Protein AF-A0A969CCG9-F1 (afdb_monomer_lite)

Structure (mmCIF, N/CA/C/O backbone):
data_AF-A0A969CCG9-F1
#
_entry.id   AF-A0A969CCG9-F1
#
loop_
_atom_site.group_PDB
_atom_site.id
_atom_site.type_symbol
_atom_site.label_atom_id
_atom_site.label_alt_id
_atom_site.label_comp_id
_atom_site.label_asym_id
_atom_site.label_entity_id
_atom_site.label_seq_id
_atom_site.pdbx_PDB_ins_code
_atom_site.Cartn_x
_atom_site.Cartn_y
_atom_site.Cartn_z
_atom_site.occupancy
_atom_site.B_iso_or_equiv
_atom_site.auth_seq_id
_atom_site.auth_comp_id
_atom_site.auth_asym_id
_atom_site.auth_atom_id
_atom_site.pdbx_PDB_model_num
ATOM 1 N N . MET A 1 1 ? 29.032 16.393 8.293 1.00 35.47 1 MET A N 1
ATOM 2 C CA . MET A 1 1 ? 28.755 15.669 7.037 1.00 35.47 1 MET A CA 1
ATOM 3 C C . MET A 1 1 ? 27.276 15.861 6.774 1.00 35.47 1 MET A C 1
ATOM 5 O O . MET A 1 1 ? 26.468 15.210 7.419 1.00 35.47 1 MET A O 1
ATOM 9 N N . GLU A 1 2 ? 26.922 16.869 5.984 1.00 35.19 2 GLU A N 1
ATOM 10 C CA . GLU A 1 2 ? 25.518 17.161 5.691 1.00 35.19 2 GLU A CA 1
ATOM 11 C C . GLU A 1 2 ? 25.038 16.184 4.619 1.00 35.19 2 GLU A C 1
ATOM 13 O O . GLU A 1 2 ? 25.658 16.060 3.562 1.00 35.19 2 GLU A O 1
ATOM 18 N N . LEU A 1 3 ? 23.979 15.432 4.924 1.00 40.53 3 LEU A N 1
ATOM 19 C CA . LEU A 1 3 ? 23.285 14.603 3.947 1.00 40.53 3 LEU A CA 1
ATOM 20 C C . LEU A 1 3 ? 22.645 15.560 2.942 1.00 40.53 3 LEU A C 1
ATOM 22 O O . LEU A 1 3 ? 21.577 16.108 3.203 1.00 40.53 3 LEU A O 1
ATOM 26 N N . GLN A 1 4 ? 23.321 15.809 1.820 1.00 40.84 4 GLN A N 1
ATOM 27 C CA . GLN A 1 4 ? 22.710 16.555 0.729 1.00 40.84 4 GLN A CA 1
ATOM 28 C C . GLN A 1 4 ? 21.397 15.862 0.345 1.00 40.84 4 GLN A C 1
ATOM 30 O O . GLN A 1 4 ? 21.375 14.628 0.244 1.00 40.84 4 GLN A O 1
ATOM 35 N N . PRO A 1 5 ? 20.299 16.614 0.153 1.00 47.88 5 PRO A N 1
ATOM 36 C CA . PRO A 1 5 ? 19.040 16.027 -0.259 1.00 47.88 5 PRO A CA 1
ATOM 37 C C . PRO A 1 5 ? 19.288 15.352 -1.602 1.00 47.88 5 PRO A C 1
ATOM 39 O O . PRO A 1 5 ? 19.652 16.001 -2.582 1.00 47.88 5 PRO A O 1
ATOM 42 N N . LEU A 1 6 ? 19.160 14.027 -1.632 1.00 50.31 6 LEU A N 1
ATOM 43 C CA . LEU A 1 6 ? 19.294 13.264 -2.859 1.00 50.31 6 LEU A CA 1
ATOM 44 C C . LEU A 1 6 ? 18.117 13.665 -3.759 1.00 50.31 6 LEU A C 1
ATOM 46 O O . LEU A 1 6 ? 17.030 13.095 -3.661 1.00 50.31 6 LEU A O 1
ATOM 50 N N . ALA A 1 7 ? 18.340 14.671 -4.606 1.00 55.19 7 ALA A N 1
ATOM 51 C CA . ALA A 1 7 ? 17.457 15.157 -5.664 1.00 55.19 7 ALA A CA 1
ATOM 52 C C . ALA A 1 7 ? 17.336 14.123 -6.798 1.00 55.19 7 ALA A C 1
ATOM 54 O O . ALA A 1 7 ? 17.476 14.432 -7.977 1.00 55.19 7 ALA A O 1
ATOM 55 N N . ASN A 1 8 ? 17.170 12.852 -6.435 1.00 64.12 8 ASN A N 1
ATOM 56 C CA . ASN A 1 8 ? 17.007 11.765 -7.372 1.00 64.12 8 ASN A CA 1
ATOM 57 C C . ASN A 1 8 ? 15.552 11.306 -7.295 1.00 64.12 8 ASN A C 1
ATOM 59 O O . ASN A 1 8 ? 15.166 10.521 -6.426 1.00 64.12 8 ASN A O 1
ATOM 63 N N . ASP A 1 9 ? 14.741 11.815 -8.221 1.00 78.94 9 ASP A N 1
ATOM 64 C CA . ASP A 1 9 ? 13.324 11.464 -8.381 1.00 78.94 9 ASP A CA 1
ATOM 65 C C . ASP A 1 9 ? 13.124 10.050 -8.944 1.00 78.94 9 ASP A C 1
ATOM 67 O O . ASP A 1 9 ? 12.016 9.667 -9.324 1.00 78.94 9 ASP A O 1
ATOM 71 N N . ARG A 1 10 ? 14.200 9.260 -9.031 1.00 84.31 10 ARG A N 1
ATOM 72 C CA . ARG A 1 10 ? 14.206 7.922 -9.606 1.00 84.31 10 ARG A CA 1
ATOM 73 C C . ARG A 1 10 ? 14.693 6.882 -8.609 1.00 84.31 10 ARG A C 1
ATOM 75 O O . ARG A 1 10 ? 15.743 7.026 -7.989 1.00 84.31 10 ARG A O 1
ATOM 82 N N . ILE A 1 11 ? 13.936 5.797 -8.506 1.00 84.81 11 ILE A N 1
ATOM 83 C CA . ILE A 1 11 ? 14.279 4.604 -7.735 1.00 84.81 11 ILE A CA 1
ATOM 84 C C . ILE A 1 11 ? 14.863 3.578 -8.706 1.00 84.81 11 ILE A C 1
ATOM 86 O O . ILE A 1 11 ? 14.217 3.200 -9.681 1.00 84.81 11 ILE A O 1
ATOM 90 N N . SER A 1 12 ? 16.096 3.150 -8.439 1.00 86.50 12 SER A N 1
ATOM 91 C CA . SER A 1 12 ? 16.804 2.126 -9.207 1.00 86.50 12 SER A CA 1
ATOM 92 C C . SER A 1 12 ? 16.446 0.738 -8.686 1.00 86.50 12 SER A C 1
ATOM 94 O O . SER A 1 12 ? 16.818 0.388 -7.564 1.00 86.50 12 SER A O 1
ATOM 96 N N . CYS A 1 13 ? 15.813 -0.078 -9.522 1.00 81.81 13 CYS A N 1
ATOM 97 C CA . CYS A 1 13 ? 15.368 -1.416 -9.158 1.00 81.81 13 CYS A CA 1
ATOM 98 C C . CYS A 1 13 ? 15.955 -2.475 -10.093 1.00 81.81 13 CYS A C 1
ATOM 100 O O . CYS A 1 13 ? 16.214 -2.225 -11.271 1.00 81.81 13 CYS A O 1
ATOM 102 N N . ASN A 1 14 ? 16.132 -3.684 -9.558 1.00 81.31 14 ASN A N 1
ATOM 103 C CA . ASN A 1 14 ? 16.484 -4.868 -10.333 1.00 81.31 14 ASN A CA 1
ATOM 104 C C . ASN A 1 14 ? 15.357 -5.885 -10.191 1.00 81.31 14 ASN A C 1
ATOM 106 O O . ASN A 1 14 ? 15.084 -6.346 -9.081 1.00 81.31 14 ASN A O 1
ATOM 110 N N . PHE A 1 15 ? 14.717 -6.238 -11.301 1.00 75.25 15 PHE A N 1
ATOM 111 C CA . PHE A 1 15 ? 13.732 -7.312 -11.307 1.00 75.25 15 PHE A CA 1
ATOM 112 C C . PHE A 1 15 ? 14.482 -8.638 -11.343 1.00 75.25 15 PHE A C 1
ATOM 114 O O . PHE A 1 15 ? 15.417 -8.798 -12.125 1.00 75.25 15 PHE A O 1
ATOM 121 N N . LYS A 1 16 ? 14.092 -9.586 -10.495 1.00 77.94 16 LYS A N 1
ATOM 122 C CA . LYS A 1 16 ? 14.609 -10.954 -10.537 1.00 77.94 16 LYS A CA 1
ATOM 123 C C . LYS A 1 16 ? 13.430 -11.903 -10.567 1.00 77.94 16 LYS A C 1
ATOM 125 O O . LYS A 1 16 ? 12.568 -11.847 -9.698 1.00 77.94 16 LYS A O 1
ATOM 130 N N . GLU A 1 17 ? 13.425 -12.778 -11.558 1.00 70.25 17 GLU A N 1
ATOM 131 C CA . GLU A 1 17 ? 12.430 -13.830 -11.675 1.00 70.25 17 GLU A CA 1
ATOM 132 C C . GLU A 1 17 ? 12.906 -15.046 -10.868 1.00 70.25 17 GLU A C 1
ATOM 134 O O . GLU A 1 17 ? 14.026 -15.538 -11.050 1.00 70.25 17 GLU A O 1
ATOM 139 N N . PHE A 1 18 ? 12.070 -15.514 -9.945 1.00 77.75 18 PHE A N 1
ATOM 140 C CA . PHE A 1 18 ? 12.295 -16.741 -9.188 1.00 77.75 18 PHE A CA 1
ATOM 141 C C . PHE A 1 18 ? 11.069 -17.639 -9.320 1.00 77.75 18 PHE A C 1
ATOM 143 O O . PHE A 1 18 ? 9.938 -17.167 -9.230 1.00 77.75 18 PHE A O 1
ATOM 150 N N . GLY A 1 19 ? 11.279 -18.935 -9.544 1.00 76.94 19 GLY A N 1
ATOM 151 C CA . GLY A 1 19 ? 10.167 -19.871 -9.686 1.00 76.94 19 GLY A CA 1
ATOM 152 C C . GLY A 1 19 ? 10.559 -21.220 -10.267 1.00 76.94 19 GLY A C 1
ATOM 153 O O . GLY A 1 19 ? 11.687 -21.429 -10.719 1.00 76.94 19 GLY A O 1
ATOM 154 N N . TYR A 1 20 ? 9.603 -22.145 -10.245 1.00 75.44 20 TYR A N 1
ATOM 155 C CA . TYR A 1 20 ? 9.753 -23.469 -10.834 1.00 75.44 20 TYR A CA 1
ATOM 156 C C . TYR A 1 20 ? 9.412 -23.424 -12.324 1.00 75.44 20 TYR A C 1
ATOM 158 O O . TYR A 1 20 ? 8.289 -23.088 -12.686 1.00 75.44 20 TYR A O 1
ATOM 166 N N . LEU A 1 21 ? 10.361 -23.787 -13.190 1.00 76.00 21 LEU A N 1
ATOM 167 C CA . LEU A 1 21 ? 10.080 -23.959 -14.626 1.00 76.00 21 LEU A CA 1
ATOM 168 C C . LEU A 1 21 ? 9.386 -25.296 -14.919 1.00 76.00 21 LEU A C 1
ATOM 170 O O . LEU A 1 21 ? 8.745 -25.452 -15.954 1.00 76.00 21 LEU A O 1
ATOM 174 N N . SER A 1 22 ? 9.534 -26.260 -14.013 1.00 78.38 22 SER A N 1
ATOM 175 C CA . SER A 1 22 ? 8.867 -27.560 -14.019 1.00 78.38 22 SER A CA 1
ATOM 176 C C . SER A 1 22 ? 8.847 -28.128 -12.590 1.00 78.38 22 SER A C 1
ATOM 178 O O . SER A 1 22 ? 9.605 -27.642 -11.736 1.00 78.38 22 SER A O 1
ATOM 180 N N . PRO A 1 23 ? 8.001 -29.134 -12.288 1.00 76.94 23 PRO A N 1
ATOM 181 C CA . PRO A 1 23 ? 8.079 -29.849 -11.018 1.00 76.94 23 PRO A CA 1
ATOM 182 C C . PRO A 1 23 ? 9.515 -30.349 -10.801 1.00 76.94 23 PRO A C 1
ATOM 184 O O . PRO A 1 23 ? 10.055 -31.062 -11.640 1.00 76.94 23 PRO A O 1
ATOM 187 N N . ASN A 1 24 ? 10.133 -29.940 -9.690 1.00 82.12 24 ASN A N 1
ATOM 188 C CA . ASN A 1 24 ? 11.530 -30.205 -9.301 1.00 82.12 24 ASN A CA 1
ATOM 189 C C . ASN A 1 24 ? 12.621 -29.345 -9.967 1.00 82.12 24 ASN A C 1
ATOM 191 O O . ASN A 1 24 ? 13.800 -29.559 -9.689 1.00 82.12 24 ASN A O 1
ATOM 195 N N . GLN A 1 25 ? 12.277 -28.333 -10.771 1.00 82.06 25 GLN A N 1
ATOM 196 C CA . GLN A 1 25 ? 13.260 -27.403 -11.339 1.00 82.06 25 GLN A CA 1
ATOM 197 C C . GLN A 1 25 ? 13.034 -25.972 -10.850 1.00 82.06 25 GLN A C 1
ATOM 199 O O . GLN A 1 25 ? 12.468 -25.138 -11.560 1.00 82.06 25 GLN A O 1
ATOM 204 N N . PHE A 1 26 ? 13.502 -25.683 -9.633 1.00 78.31 26 PHE A N 1
ATOM 205 C CA . PHE A 1 26 ? 13.565 -24.315 -9.122 1.00 78.31 26 PHE A CA 1
ATOM 206 C C . PHE A 1 26 ? 14.642 -23.536 -9.875 1.00 78.31 26 PHE A C 1
ATOM 208 O O . PHE A 1 26 ? 15.785 -23.985 -9.982 1.00 78.31 26 PHE A O 1
ATOM 215 N N . THR A 1 27 ? 14.297 -22.362 -10.390 1.00 74.50 27 THR A N 1
ATOM 216 C CA . THR A 1 27 ? 15.256 -21.481 -11.048 1.00 74.50 27 THR A CA 1
ATOM 217 C C . THR A 1 27 ? 15.248 -20.108 -10.413 1.00 74.50 27 THR A C 1
ATOM 219 O O . THR A 1 27 ? 14.201 -19.513 -10.166 1.00 74.50 27 THR A O 1
ATOM 222 N N . LEU A 1 28 ? 16.456 -19.599 -10.201 1.00 69.38 28 LEU A N 1
ATOM 223 C CA . LEU A 1 28 ? 16.713 -18.198 -9.929 1.00 69.38 28 LEU A CA 1
ATOM 224 C C . LEU A 1 28 ? 17.314 -17.597 -11.200 1.00 69.38 28 LEU A C 1
ATOM 226 O O . LEU A 1 28 ? 18.519 -17.358 -11.289 1.00 69.38 28 LEU A O 1
ATOM 230 N N . LYS A 1 29 ? 16.491 -17.443 -12.243 1.00 65.62 29 LYS A N 1
ATOM 231 C CA . LYS A 1 29 ? 16.946 -16.791 -13.471 1.00 65.62 29 LYS A CA 1
ATOM 232 C C . LYS A 1 29 ? 16.981 -15.290 -13.216 1.00 65.62 29 LYS A C 1
ATOM 234 O O . LYS A 1 29 ? 15.968 -14.602 -13.295 1.00 65.62 29 LYS A O 1
ATOM 239 N N . SER A 1 30 ? 18.173 -14.754 -12.962 1.00 57.59 30 SER A N 1
ATOM 240 C CA . SER A 1 30 ? 18.360 -13.308 -13.029 1.00 57.59 30 SER A CA 1
ATOM 241 C C . SER A 1 30 ? 18.286 -12.873 -14.493 1.00 57.59 30 SER A C 1
ATOM 243 O O . SER A 1 30 ? 19.295 -12.802 -15.196 1.00 57.59 30 SER A O 1
ATOM 245 N N . ARG A 1 31 ? 17.089 -12.548 -14.981 1.00 60.94 31 ARG A N 1
ATOM 246 C CA . ARG A 1 31 ? 17.015 -11.514 -16.009 1.00 60.94 31 ARG A CA 1
ATOM 247 C C . ARG A 1 31 ? 17.407 -10.234 -15.291 1.00 60.94 31 ARG A C 1
ATOM 249 O O . ARG A 1 31 ? 16.622 -9.741 -14.500 1.00 60.94 31 ARG A O 1
ATOM 256 N N . ASN A 1 32 ? 18.631 -9.747 -15.492 1.00 61.84 32 ASN A N 1
ATOM 257 C CA . ASN A 1 32 ? 19.060 -8.458 -14.945 1.00 61.84 32 ASN A CA 1
ATOM 258 C C . ASN A 1 32 ? 18.322 -7.343 -15.697 1.00 61.84 32 ASN A C 1
ATOM 260 O O . ASN A 1 32 ? 18.886 -6.659 -16.546 1.00 61.84 32 ASN A O 1
ATOM 264 N N . GLN A 1 33 ? 17.022 -7.222 -15.441 1.00 71.75 33 GLN A N 1
ATOM 265 C CA . GLN A 1 33 ? 16.192 -6.148 -15.947 1.00 71.75 33 GLN A CA 1
ATOM 266 C C . GLN A 1 33 ? 16.282 -5.020 -14.933 1.00 71.75 33 GLN A C 1
ATOM 268 O O . GLN A 1 33 ? 15.638 -5.037 -13.882 1.00 71.75 33 GLN A O 1
ATOM 273 N N . HIS A 1 34 ? 17.165 -4.077 -15.243 1.00 78.62 34 HIS A N 1
ATOM 274 C CA . HIS A 1 34 ? 17.240 -2.815 -14.539 1.00 78.62 34 HIS A CA 1
ATOM 275 C C . HIS A 1 34 ? 16.102 -1.915 -15.013 1.00 78.62 34 HIS A C 1
ATOM 277 O O . HIS A 1 34 ? 15.899 -1.746 -16.217 1.00 78.62 34 HIS A O 1
ATOM 283 N N . PHE A 1 35 ? 15.385 -1.318 -14.072 1.00 82.81 35 PHE A N 1
ATOM 284 C CA . PHE A 1 35 ? 14.365 -0.326 -14.372 1.00 82.81 35 PHE A CA 1
ATOM 285 C C . PHE A 1 35 ? 14.434 0.818 -13.368 1.00 82.81 35 PHE A C 1
ATOM 287 O O . PHE A 1 35 ? 14.899 0.666 -12.235 1.00 82.81 35 PHE A O 1
ATOM 294 N N . GLN A 1 36 ? 13.986 1.984 -13.820 1.00 88.06 36 GLN A N 1
ATOM 295 C CA . GLN A 1 36 ? 13.922 3.193 -13.016 1.00 88.06 36 GLN A CA 1
ATOM 296 C C . GLN A 1 36 ? 12.461 3.574 -12.840 1.00 88.06 36 GLN A C 1
ATOM 298 O O . GLN A 1 36 ? 11.752 3.769 -13.826 1.00 88.06 36 GLN A O 1
ATOM 303 N N . LEU A 1 37 ? 12.020 3.676 -11.592 1.00 86.94 37 LEU A N 1
ATOM 304 C CA . LEU A 1 37 ? 10.672 4.123 -11.259 1.00 86.94 37 LEU A CA 1
ATOM 305 C C . LEU A 1 37 ? 10.701 5.577 -10.813 1.00 86.94 37 LEU A C 1
ATOM 307 O O . LEU A 1 37 ? 11.636 5.993 -10.131 1.00 86.94 37 LEU A O 1
ATOM 311 N N . ASN A 1 38 ? 9.671 6.342 -11.159 1.00 87.19 38 ASN A N 1
ATOM 312 C CA . ASN A 1 38 ? 9.497 7.673 -10.599 1.00 87.19 38 ASN A CA 1
ATOM 313 C C . ASN A 1 38 ? 9.113 7.557 -9.114 1.00 87.19 38 ASN A C 1
ATOM 315 O O . ASN A 1 38 ? 8.151 6.879 -8.758 1.00 87.19 38 ASN A O 1
ATOM 319 N N . LYS A 1 39 ? 9.867 8.231 -8.248 1.00 85.31 39 LYS A N 1
ATOM 320 C CA . LYS A 1 39 ? 9.700 8.184 -6.794 1.00 85.31 39 LYS A CA 1
ATOM 321 C C . LYS A 1 39 ? 8.315 8.661 -6.351 1.00 85.31 39 LYS A C 1
ATOM 323 O O . LYS A 1 39 ? 7.715 8.032 -5.486 1.00 85.31 39 LYS A O 1
ATOM 328 N N . THR A 1 40 ? 7.796 9.729 -6.952 1.00 86.25 40 THR A N 1
ATOM 329 C CA . THR A 1 40 ? 6.465 10.269 -6.635 1.00 86.25 40 THR A CA 1
ATOM 330 C C . THR A 1 40 ? 5.364 9.288 -7.013 1.00 86.25 40 THR A C 1
ATOM 332 O O . THR A 1 40 ? 4.466 9.058 -6.209 1.00 86.25 40 THR A O 1
ATOM 335 N N . GLN A 1 41 ? 5.466 8.659 -8.187 1.00 85.19 41 GLN A N 1
ATOM 336 C CA . GLN A 1 41 ? 4.523 7.618 -8.609 1.00 85.19 41 GLN A CA 1
ATOM 337 C C . GLN A 1 41 ? 4.551 6.429 -7.646 1.00 85.19 41 GLN A C 1
ATOM 339 O O . GLN A 1 41 ? 3.507 6.027 -7.155 1.00 85.19 41 GLN A O 1
ATOM 344 N N . VAL A 1 42 ? 5.736 5.925 -7.286 1.00 87.25 42 VAL A N 1
ATOM 345 C CA . VAL A 1 42 ? 5.857 4.808 -6.330 1.00 87.25 42 VAL A CA 1
ATOM 346 C C . VAL A 1 42 ? 5.250 5.152 -4.973 1.00 87.25 42 VAL A C 1
ATOM 348 O O . VAL A 1 42 ? 4.546 4.334 -4.392 1.00 87.25 42 VAL A O 1
ATOM 351 N N . ILE A 1 43 ? 5.499 6.358 -4.459 1.00 86.31 43 ILE A N 1
ATOM 352 C CA . ILE A 1 43 ? 4.917 6.791 -3.184 1.00 86.31 43 ILE A CA 1
ATOM 353 C C . ILE A 1 43 ? 3.390 6.887 -3.284 1.00 86.31 43 ILE A C 1
ATOM 355 O O . ILE A 1 43 ? 2.715 6.502 -2.333 1.00 86.31 43 ILE A O 1
ATOM 359 N N . ALA A 1 44 ? 2.844 7.377 -4.399 1.00 87.19 44 ALA A N 1
ATOM 360 C CA . ALA A 1 44 ? 1.399 7.450 -4.607 1.00 87.19 44 ALA A CA 1
ATOM 361 C C . ALA A 1 44 ? 0.754 6.053 -4.618 1.00 87.19 44 ALA A C 1
ATOM 363 O O . ALA A 1 44 ? -0.170 5.814 -3.847 1.00 87.19 44 ALA A O 1
ATOM 364 N N . GLU A 1 45 ? 1.314 5.122 -5.393 1.00 90.69 45 GLU A N 1
ATOM 365 C CA . GLU A 1 45 ? 0.845 3.730 -5.479 1.00 90.69 45 GLU A CA 1
ATOM 366 C C . GLU A 1 45 ? 0.899 3.021 -4.116 1.00 90.69 45 GLU A C 1
ATOM 368 O O . GLU A 1 45 ? -0.050 2.361 -3.697 1.00 90.69 45 GLU A O 1
ATOM 373 N N . LEU A 1 46 ? 1.996 3.190 -3.365 1.00 89.44 46 LEU A N 1
ATOM 374 C CA . LEU A 1 46 ? 2.127 2.597 -2.031 1.00 89.44 46 LEU A CA 1
ATOM 375 C C . LEU A 1 46 ? 1.143 3.203 -1.023 1.00 89.44 46 LEU A C 1
ATOM 377 O O . LEU A 1 46 ? 0.630 2.477 -0.172 1.00 89.44 46 LEU A O 1
ATOM 381 N N . LYS A 1 47 ? 0.876 4.513 -1.103 1.00 89.62 47 LYS A N 1
ATOM 382 C CA . LYS A 1 47 ? -0.127 5.170 -0.252 1.00 89.62 47 LYS A CA 1
ATOM 383 C C . LYS A 1 47 ? -1.521 4.613 -0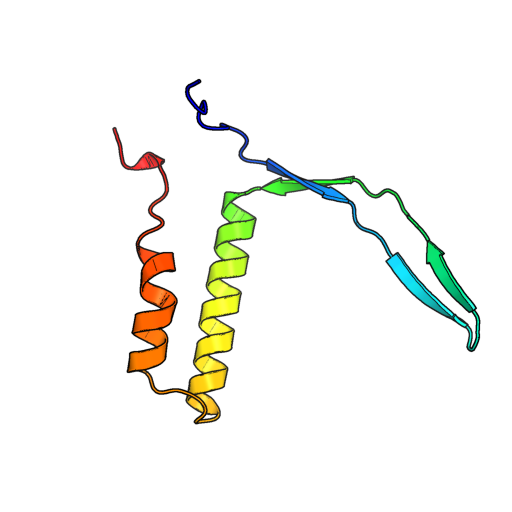.530 1.00 89.62 47 LYS A C 1
ATOM 385 O O . LYS A 1 47 ? -2.195 4.213 0.415 1.00 89.62 47 LYS A O 1
ATOM 390 N N . GLU A 1 48 ? -1.910 4.523 -1.799 1.00 92.00 48 GLU A N 1
ATOM 391 C C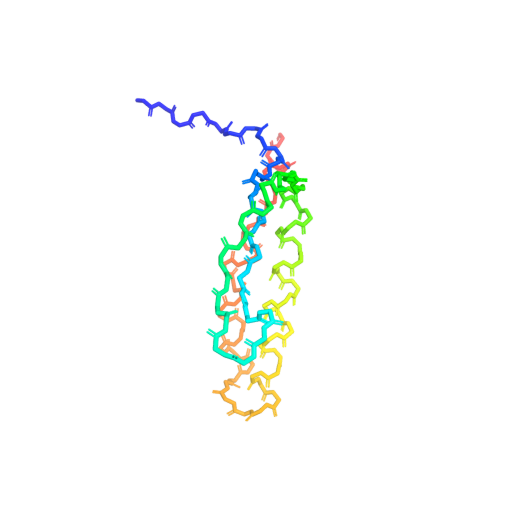A . GLU A 1 48 ? -3.208 3.970 -2.195 1.00 92.00 48 GLU A CA 1
ATOM 392 C C . GLU A 1 48 ? -3.360 2.509 -1.751 1.00 92.00 48 GLU A C 1
ATOM 394 O O . GLU A 1 48 ? -4.363 2.150 -1.130 1.00 92.00 48 GLU A O 1
ATOM 399 N N . PHE A 1 49 ? -2.336 1.680 -1.979 1.00 94.75 49 PHE A N 1
ATOM 400 C CA . PHE A 1 49 ? -2.339 0.284 -1.542 1.00 94.75 49 PHE A CA 1
ATOM 401 C C . PHE A 1 49 ? -2.572 0.150 -0.032 1.00 94.75 49 PHE A C 1
ATOM 403 O O . PHE A 1 49 ? -3.407 -0.646 0.404 1.00 94.75 49 PHE A O 1
ATOM 410 N N . VAL A 1 50 ? -1.856 0.934 0.780 1.00 94.25 50 VAL A N 1
ATOM 411 C CA . VAL A 1 50 ? -2.007 0.897 2.240 1.00 94.25 50 VAL A CA 1
ATOM 412 C C . VAL A 1 50 ? -3.400 1.374 2.655 1.00 94.25 50 VAL A C 1
ATOM 414 O O . VAL A 1 50 ? -4.018 0.758 3.520 1.00 94.25 50 VAL A O 1
ATOM 417 N N . GLU A 1 51 ? -3.944 2.421 2.034 1.00 93.50 51 GLU A N 1
ATOM 418 C CA . GLU A 1 51 ? -5.299 2.898 2.339 1.00 93.50 51 GLU A CA 1
ATOM 419 C C . GLU A 1 51 ? -6.378 1.844 2.058 1.00 93.50 51 GLU A C 1
ATOM 421 O O . GLU A 1 51 ? -7.285 1.661 2.886 1.00 93.50 51 GLU A O 1
ATOM 426 N N . GLN A 1 52 ? -6.257 1.130 0.935 1.00 95.94 52 GLN A N 1
ATOM 427 C CA . GLN A 1 52 ? -7.144 0.026 0.565 1.00 95.94 52 GLN A CA 1
ATOM 428 C C . GLN A 1 52 ? -6.994 -1.161 1.525 1.00 95.94 52 GLN A C 1
ATOM 430 O O . GLN A 1 52 ? -7.997 -1.662 2.033 1.00 95.94 52 GLN A O 1
ATOM 435 N N . LEU A 1 53 ? -5.761 -1.569 1.847 1.00 96.38 53 LEU A N 1
ATOM 436 C CA . LEU A 1 53 ? -5.492 -2.651 2.802 1.00 96.38 53 LEU A CA 1
ATOM 437 C C . LEU A 1 53 ? -6.110 -2.359 4.175 1.00 96.38 53 LEU A C 1
ATOM 439 O O . LEU A 1 53 ? -6.749 -3.224 4.772 1.00 96.38 53 LEU A O 1
ATOM 443 N N . MET A 1 54 ? -5.965 -1.126 4.659 1.00 95.69 54 MET A N 1
ATOM 444 C CA . MET A 1 54 ? -6.546 -0.710 5.934 1.00 95.69 54 MET A CA 1
ATOM 445 C C . MET A 1 54 ? -8.076 -0.661 5.878 1.00 95.69 54 MET A C 1
ATOM 447 O O . MET A 1 54 ? -8.727 -0.914 6.886 1.00 95.69 54 MET A O 1
ATOM 451 N N . GLN A 1 55 ? -8.673 -0.349 4.720 1.00 96.88 55 GLN A N 1
ATOM 452 C CA . GLN A 1 55 ? -10.125 -0.456 4.558 1.00 96.88 55 GLN A CA 1
ATOM 453 C C . GLN A 1 55 ? -10.592 -1.910 4.643 1.00 96.88 55 GLN A C 1
ATOM 455 O O . GLN A 1 55 ? -11.509 -2.197 5.402 1.00 96.88 55 GLN A O 1
ATOM 460 N N . LEU A 1 56 ? -9.909 -2.832 3.959 1.00 97.81 56 LEU A N 1
ATOM 461 C CA . LEU A 1 56 ? -10.214 -4.263 4.044 1.00 97.81 56 LEU A CA 1
ATOM 462 C C . LEU A 1 56 ? -10.091 -4.794 5.479 1.00 97.81 56 LEU A C 1
ATOM 464 O O . LEU A 1 56 ? -10.876 -5.644 5.893 1.00 97.81 56 LEU A O 1
ATOM 468 N N . ALA A 1 57 ? -9.133 -4.280 6.255 1.00 97.69 57 ALA A N 1
ATOM 469 C CA . ALA A 1 57 ? -8.976 -4.639 7.660 1.00 97.69 57 ALA A CA 1
ATOM 470 C C . ALA A 1 57 ? -10.153 -4.157 8.534 1.00 97.69 57 ALA A C 1
ATOM 472 O O . ALA A 1 57 ? -10.584 -4.897 9.419 1.00 97.69 57 ALA A O 1
ATOM 473 N N . ILE A 1 58 ? -10.702 -2.964 8.265 1.00 98.06 58 ILE A N 1
ATOM 474 C CA . ILE A 1 58 ? -11.937 -2.478 8.907 1.00 98.06 58 ILE A CA 1
ATOM 475 C C . ILE A 1 58 ? -13.123 -3.349 8.504 1.00 98.06 58 ILE A C 1
ATOM 477 O O . ILE A 1 58 ? -13.870 -3.804 9.368 1.00 98.06 58 ILE A O 1
ATOM 481 N N 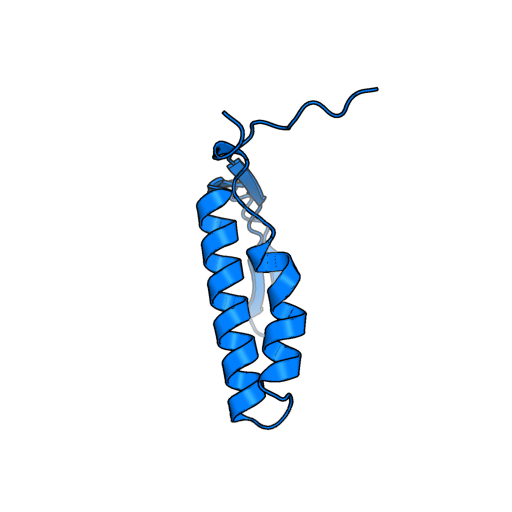. ASP A 1 59 ? -13.286 -3.602 7.205 1.00 97.88 59 ASP A N 1
ATOM 482 C CA . ASP A 1 59 ? -14.416 -4.368 6.673 1.00 97.88 59 ASP A CA 1
ATOM 483 C C . ASP A 1 59 ? -14.415 -5.812 7.215 1.00 97.88 59 ASP A C 1
ATOM 485 O O . ASP A 1 59 ? -15.472 -6.399 7.445 1.00 97.88 59 ASP A O 1
ATOM 489 N N . GLY A 1 60 ? -13.226 -6.368 7.474 1.00 97.75 60 GLY A N 1
ATOM 490 C CA . GLY A 1 60 ? -13.030 -7.661 8.135 1.00 97.75 60 GLY A CA 1
ATOM 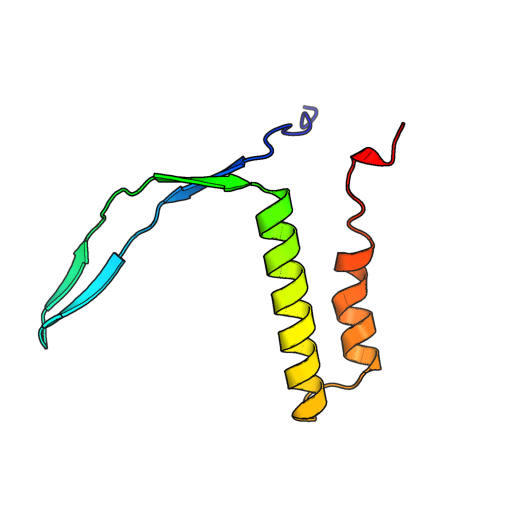491 C C . GLY A 1 60 ? -13.142 -7.639 9.665 1.00 97.75 60 GLY A C 1
ATOM 492 O O . GLY A 1 60 ? -13.037 -8.695 10.287 1.00 97.75 60 GLY A O 1
ATOM 493 N N . GLY A 1 61 ? -13.341 -6.471 10.284 1.00 97.12 61 GLY A N 1
ATOM 494 C CA . GLY A 1 61 ? -13.467 -6.312 11.736 1.00 97.12 61 GLY A CA 1
ATOM 495 C C . GLY A 1 61 ? -12.166 -6.511 12.521 1.00 97.12 61 GLY A C 1
ATOM 496 O O . GLY A 1 61 ? -12.218 -6.754 13.725 1.00 97.12 61 GLY A O 1
ATOM 497 N N . TYR A 1 62 ? -11.007 -6.439 11.860 1.00 97.75 62 TYR A N 1
ATOM 498 C CA . TYR A 1 62 ? -9.698 -6.626 12.497 1.00 97.75 62 TYR A CA 1
ATOM 499 C C . TYR A 1 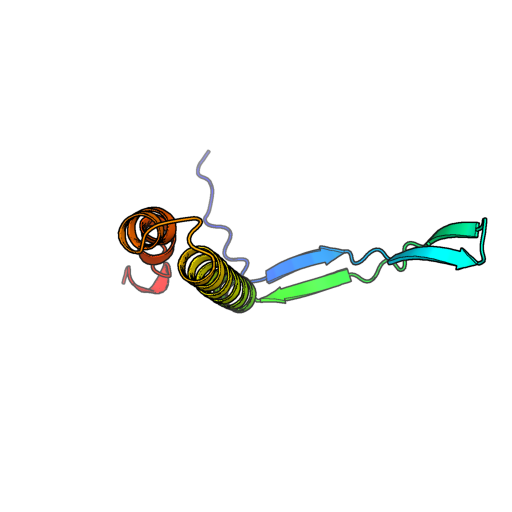62 ? -9.204 -5.380 13.228 1.00 97.75 62 TYR A C 1
ATOM 501 O O . TYR A 1 62 ? -8.449 -5.506 14.189 1.00 97.75 62 TYR A O 1
ATOM 509 N N . ILE A 1 63 ? -9.599 -4.201 12.745 1.00 97.50 63 ILE A N 1
ATOM 510 C CA . ILE A 1 63 ? -9.234 -2.901 13.309 1.00 97.50 63 ILE A CA 1
ATOM 511 C C . ILE A 1 63 ? -10.437 -1.959 13.293 1.00 97.50 63 ILE A C 1
ATOM 513 O O . ILE A 1 63 ? -11.373 -2.135 12.505 1.00 97.50 63 ILE A O 1
ATOM 517 N N . THR A 1 64 ? -10.391 -0.922 14.119 1.00 97.81 64 THR A N 1
ATOM 518 C CA . THR A 1 64 ? -11.386 0.151 14.122 1.00 97.81 64 THR A CA 1
ATOM 519 C C . THR A 1 64 ? -11.050 1.255 13.108 1.00 97.81 64 THR A C 1
ATOM 521 O O . THR A 1 64 ? -9.904 1.389 12.653 1.00 97.81 64 THR A O 1
ATOM 524 N N . PRO A 1 65 ? -12.030 2.104 12.742 1.00 96.25 65 PRO A N 1
ATOM 525 C CA . PRO A 1 65 ? -11.767 3.308 11.960 1.00 96.25 65 PRO A CA 1
ATOM 526 C C . PRO A 1 65 ? -10.721 4.230 12.598 1.00 96.25 65 PRO A C 1
ATOM 528 O O . PRO A 1 65 ? -9.918 4.824 11.877 1.00 96.25 65 PRO A O 1
ATOM 531 N N . GLU A 1 66 ? -10.699 4.338 13.927 1.00 96.06 66 GLU A N 1
ATOM 532 C CA . GLU A 1 66 ? -9.760 5.179 14.673 1.00 96.06 66 GLU A CA 1
ATOM 533 C C . GLU A 1 66 ? -8.322 4.663 14.546 1.00 96.06 66 GLU A C 1
ATOM 535 O O . GLU A 1 66 ? -7.422 5.441 14.222 1.00 96.06 66 GLU A O 1
ATOM 540 N N . GLU A 1 67 ? -8.120 3.351 14.695 1.00 94.69 67 GLU A N 1
ATOM 541 C CA . GLU A 1 67 ? -6.817 2.699 14.516 1.00 94.69 67 GLU A CA 1
ATOM 542 C C . GLU A 1 67 ? -6.283 2.897 13.088 1.00 94.69 67 GLU A C 1
ATOM 544 O O . GLU A 1 67 ? -5.096 3.176 12.891 1.00 94.69 67 GLU A O 1
ATOM 549 N N . LYS A 1 68 ? -7.161 2.864 12.072 1.00 94.00 68 LYS A N 1
ATOM 550 C CA . LYS A 1 68 ? -6.788 3.232 10.695 1.00 94.00 68 LYS A CA 1
ATOM 551 C C . LYS A 1 68 ? -6.314 4.679 10.592 1.00 94.00 68 LYS A C 1
ATOM 553 O O . LYS A 1 68 ? -5.320 4.939 9.913 1.00 94.00 68 LYS A O 1
ATOM 558 N N . GLN A 1 69 ? -7.015 5.632 11.209 1.00 92.75 69 GLN A N 1
ATOM 559 C CA . GLN A 1 69 ? -6.613 7.042 11.147 1.00 92.75 69 GLN A CA 1
ATOM 560 C C . GLN A 1 69 ? -5.261 7.277 11.823 1.00 92.75 69 GLN A C 1
ATOM 562 O O . GLN A 1 69 ? -4.439 8.017 11.281 1.00 92.75 69 GLN A O 1
ATOM 567 N N . GLU A 1 70 ? -5.023 6.638 12.969 1.00 92.56 70 GLU A N 1
ATOM 568 C CA . GLU A 1 70 ? -3.754 6.726 13.689 1.00 92.56 70 GLU A CA 1
ATOM 569 C C . GLU A 1 70 ? -2.601 6.152 12.859 1.00 92.56 70 GLU A C 1
ATOM 571 O O . GLU A 1 70 ? -1.584 6.822 12.666 1.00 92.56 70 GLU A O 1
ATOM 576 N N . PHE A 1 71 ? -2.793 4.968 12.274 1.00 90.94 71 PHE A N 1
ATO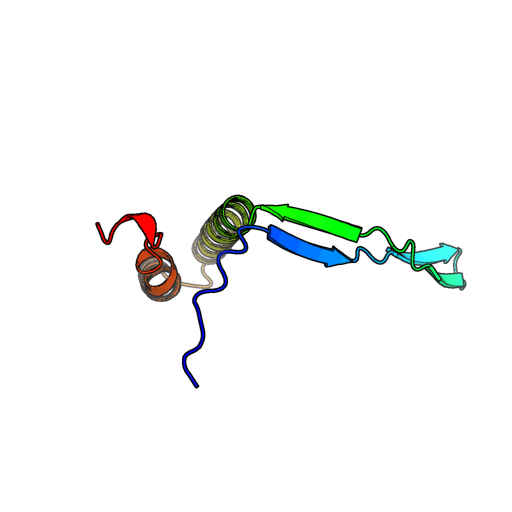M 577 C CA . PHE A 1 71 ? -1.786 4.323 11.432 1.00 90.94 71 PHE A CA 1
ATOM 578 C C . PHE A 1 71 ? -1.451 5.132 10.170 1.00 90.94 71 PHE A C 1
ATOM 580 O O . PHE A 1 71 ? -0.291 5.215 9.768 1.00 90.94 71 PHE A O 1
ATOM 587 N N . LEU A 1 72 ? -2.452 5.754 9.538 1.00 89.81 72 LEU A N 1
ATOM 588 C CA . LEU A 1 72 ? -2.259 6.547 8.318 1.00 89.81 72 LEU A CA 1
ATOM 589 C C . LEU A 1 72 ? -1.733 7.965 8.587 1.00 89.81 72 LEU A C 1
ATOM 591 O O . LEU A 1 72 ? -1.327 8.650 7.644 1.00 89.81 72 LEU A O 1
ATOM 595 N N . LYS A 1 73 ? -1.719 8.428 9.842 1.00 88.62 73 LYS A N 1
ATOM 596 C CA . LYS A 1 73 ? -1.309 9.793 10.197 1.00 88.62 73 LYS A CA 1
ATOM 597 C C . LYS A 1 73 ? 0.085 10.166 9.661 1.00 88.62 73 LYS A C 1
ATOM 599 O O . LYS A 1 73 ? 0.177 11.196 8.988 1.00 88.62 73 LYS A O 1
ATOM 604 N N . PRO A 1 74 ? 1.141 9.342 9.819 1.00 83.88 74 PRO A N 1
ATOM 605 C CA . PRO A 1 74 ? 2.465 9.680 9.300 1.00 83.88 74 PRO A CA 1
ATOM 606 C C . PRO A 1 74 ? 2.496 9.812 7.771 1.00 83.88 74 PRO A C 1
ATOM 608 O O . PRO A 1 74 ? 3.255 10.611 7.236 1.00 83.88 74 PRO A O 1
ATOM 611 N N . LEU A 1 75 ? 1.646 9.077 7.040 1.00 79.00 75 LEU A N 1
ATOM 612 C CA . LEU A 1 75 ? 1.599 9.131 5.572 1.00 79.00 75 LEU A CA 1
ATOM 613 C C . LEU A 1 75 ? 1.032 10.458 5.042 1.00 79.00 75 LEU A C 1
ATOM 615 O O . LEU A 1 75 ? 1.368 10.861 3.920 1.00 79.00 75 LEU A O 1
ATOM 619 N N . ARG A 1 76 ? 0.208 11.140 5.847 1.00 71.50 76 ARG A N 1
ATOM 620 C CA . ARG A 1 76 ? -0.361 12.467 5.552 1.00 71.50 76 ARG A CA 1
ATOM 621 C C . ARG A 1 76 ? 0.623 13.599 5.825 1.00 71.50 76 ARG A C 1
ATOM 623 O O . ARG A 1 76 ? 0.602 14.600 5.121 1.00 71.50 76 ARG A O 1
ATOM 630 N N . GLU A 1 77 ? 1.498 13.418 6.811 1.00 68.62 77 GLU A N 1
ATOM 631 C CA . GLU A 1 77 ? 2.538 14.387 7.178 1.00 68.62 77 GLU A CA 1
ATOM 632 C C . GLU A 1 77 ? 3.721 14.387 6.192 1.00 68.62 77 GLU A C 1
ATOM 634 O O . GLU A 1 77 ? 4.493 15.344 6.150 1.00 68.62 77 GLU A O 1
ATOM 639 N N . ILE A 1 78 ? 3.831 13.368 5.327 1.00 61.28 78 ILE A N 1
ATOM 640 C CA . ILE A 1 78 ? 4.726 13.382 4.159 1.00 61.28 78 ILE A CA 1
ATOM 641 C C . ILE A 1 78 ? 4.135 14.328 3.099 1.00 61.28 78 ILE A C 1
ATOM 643 O O . ILE A 1 78 ? 3.537 13.896 2.107 1.00 61.28 78 ILE A O 1
ATOM 647 N N . VAL A 1 79 ? 4.290 15.631 3.329 1.00 51.84 79 VAL A N 1
ATOM 648 C CA . VAL A 1 79 ? 4.083 16.687 2.333 1.00 51.84 79 VAL A CA 1
ATOM 649 C C . VAL A 1 79 ? 5.284 16.663 1.377 1.00 51.84 79 VAL A C 1
ATOM 651 O O . VAL A 1 79 ? 6.424 16.558 1.840 1.00 51.84 79 VAL A O 1
ATOM 654 N N . PRO A 1 80 ? 5.089 16.728 0.047 1.00 49.81 80 PRO A N 1
ATOM 655 C CA . PRO A 1 80 ? 6.209 16.855 -0.875 1.00 49.81 80 PRO A CA 1
ATOM 656 C C . PRO A 1 80 ? 7.014 18.119 -0.539 1.00 49.81 80 PRO A C 1
ATOM 658 O O . PRO A 1 80 ? 6.449 19.183 -0.294 1.00 49.81 80 PRO A O 1
ATOM 661 N N . ALA A 1 81 ? 8.345 18.009 -0.562 1.00 46.78 81 ALA A N 1
ATOM 662 C CA . ALA A 1 81 ? 9.288 19.093 -0.258 1.00 46.78 81 ALA A CA 1
ATOM 663 C C . ALA A 1 81 ? 9.150 20.342 -1.164 1.00 46.78 81 ALA A C 1
ATOM 665 O O . ALA A 1 81 ? 9.855 21.324 -0.971 1.00 46.78 81 ALA A O 1
ATOM 666 N N . SER A 1 82 ? 8.227 20.332 -2.128 1.00 46.22 82 SER A N 1
ATOM 667 C CA . SER A 1 82 ? 7.862 21.462 -2.983 1.00 46.22 82 SER A CA 1
ATOM 668 C C . SER A 1 82 ? 7.024 22.548 -2.289 1.00 46.22 82 SER A C 1
ATOM 670 O O . SER A 1 82 ? 6.672 23.525 -2.939 1.00 46.22 82 SER A O 1
ATOM 672 N N . ALA A 1 83 ? 6.669 22.391 -1.008 1.00 43.12 83 ALA A N 1
ATOM 673 C CA . ALA A 1 83 ? 5.899 23.386 -0.249 1.00 43.12 83 ALA A CA 1
ATOM 674 C C . ALA A 1 83 ? 6.756 24.323 0.629 1.00 43.12 83 ALA A C 1
ATOM 676 O O . ALA A 1 83 ? 6.204 25.168 1.330 1.00 43.12 83 ALA A O 1
ATOM 677 N N . ILE A 1 84 ? 8.086 24.191 0.598 1.00 41.00 84 ILE A N 1
ATOM 678 C CA . ILE A 1 84 ? 9.003 25.148 1.229 1.00 41.00 84 ILE A CA 1
ATOM 679 C C . ILE A 1 84 ? 9.565 26.016 0.103 1.00 41.00 84 ILE A C 1
ATOM 681 O O . ILE A 1 84 ? 10.550 25.650 -0.537 1.00 41.00 84 ILE A O 1
ATOM 685 N N . SER A 1 85 ? 8.864 27.112 -0.183 1.00 37.09 85 SER A N 1
ATOM 686 C CA . SER A 1 85 ? 9.286 28.157 -1.116 1.00 37.09 85 SER A CA 1
ATOM 687 C C . SER A 1 85 ? 9.503 29.469 -0.383 1.00 37.09 85 SER A C 1
ATOM 689 O O . SER A 1 85 ? 8.847 29.675 0.663 1.00 37.09 85 SER A O 1
#

Radius of gyration: 19.13 Å; chains: 1; bounding box: 43×58×31 Å

Sequence (85 aa):
MELQPLANDRISCNFKEFGYLSPNQFTLKSRNQHFQLNKTQVIAELKEFVEQLMQLAIDGGYITPEEKQEFLKPLREIVPASAIS

Foldseek 3Di:
DDPDPPPDQKDKDFDWDWDAPDVVRTDRDRPRDIDIDGNVVVLVVVLVVLLVVVVVCVVVVNDPPVVSCVVCVVSVVPDPPVPPD

pLDDT: mean 77.9, std 17.99, range [35.19, 98.06]

Secondary structure (DSSP, 8-state):
---------EEEEEEEEEEEEETTEEEEEEEEEEEEEEHHHHHHHHHHHHHHHHHHHHHTTSS-HHHHHHHHHHHHH---GGG--